Protein AF-A0A928WA69-F1 (afdb_monomer_lite)

pLDDT: mean 87.61, std 15.23, range [36.72, 97.62]

Sequence (43 aa):
MTTATSWLTLEEYLAYDDGTDNRYELVDGKLLIMPPESDRNKL

Foldseek 3Di:
DDPPFDFADPVCVVVDDPPDPWDWDQDPRTTHTDDPDDPVPPD

Secondary structure (DSSP, 8-state):
------B--HHHHHT---SSS--EEEETTEEEEPPPPPGGG--

Structure (mmCIF, N/CA/C/O backbone):
data_AF-A0A928WA69-F1
#
_entry.id   AF-A0A928WA69-F1
#
loop_
_atom_site.group_PDB
_atom_site.id
_atom_site.type_symbol
_atom_site.label_atom_id
_atom_site.label_alt_id
_atom_site.label_comp_id
_atom_site.label_asym_id
_atom_site.label_entity_id
_atom_site.label_seq_id
_atom_site.pdbx_PDB_ins_code
_atom_site.Cartn_x
_atom_site.Cartn_y
_atom_site.Cartn_z
_atom_site.occupancy
_atom_site.B_iso_or_equiv
_atom_site.auth_seq_id
_atom_site.auth_comp_id
_atom_site.auth_asym_id
_atom_site.auth_atom_id
_atom_site.pdbx_PDB_model_num
ATOM 1 N N . MET A 1 1 ? 8.184 -11.422 -1.644 1.00 36.72 1 MET A N 1
ATOM 2 C CA . MET A 1 1 ? 7.720 -11.165 -0.266 1.00 36.72 1 MET A CA 1
ATOM 3 C C . MET A 1 1 ? 6.223 -11.403 -0.235 1.00 36.72 1 MET A C 1
ATOM 5 O O . MET A 1 1 ? 5.559 -11.103 -1.217 1.00 36.72 1 MET A O 1
ATOM 9 N N . THR A 1 2 ? 5.728 -12.049 0.813 1.00 39.09 2 THR A N 1
ATOM 10 C CA . THR A 1 2 ? 4.325 -12.430 1.001 1.00 39.09 2 THR A CA 1
ATOM 11 C C . THR A 1 2 ? 3.487 -11.161 1.151 1.00 39.09 2 THR A C 1
ATOM 13 O O . THR A 1 2 ? 3.660 -10.443 2.129 1.00 39.09 2 THR A O 1
ATOM 16 N N . THR A 1 3 ? 2.613 -10.851 0.191 1.00 51.34 3 THR A N 1
ATOM 17 C CA . THR A 1 3 ? 1.607 -9.790 0.349 1.00 51.34 3 THR A CA 1
ATOM 18 C C . THR A 1 3 ? 0.681 -10.203 1.485 1.00 51.34 3 THR A C 1
ATOM 20 O O . THR A 1 3 ? -0.166 -11.081 1.310 1.00 51.34 3 THR A O 1
ATOM 23 N N . ALA A 1 4 ? 0.897 -9.645 2.674 1.00 55.00 4 ALA A N 1
ATOM 24 C CA . ALA A 1 4 ? 0.00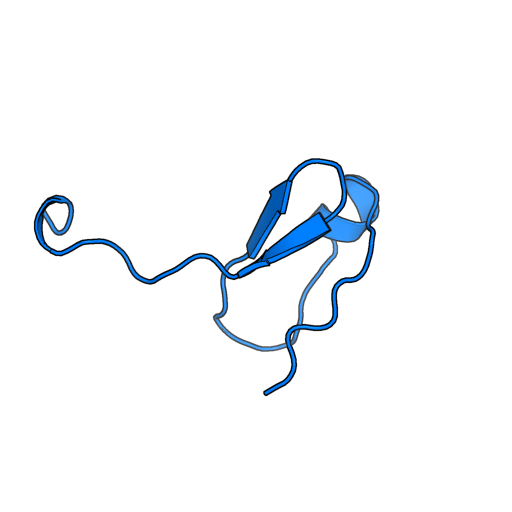6 -9.839 3.803 1.00 55.00 4 ALA A CA 1
ATOM 25 C C . ALA A 1 4 ? -1.361 -9.260 3.425 1.00 55.00 4 ALA A C 1
ATOM 27 O O . ALA A 1 4 ? -1.514 -8.052 3.271 1.00 55.00 4 ALA A O 1
ATOM 28 N N . THR A 1 5 ? -2.348 -10.131 3.213 1.00 59.84 5 THR A N 1
ATOM 29 C CA . THR A 1 5 ? -3.741 -9.718 3.032 1.00 59.84 5 THR A CA 1
ATOM 30 C C . THR A 1 5 ? -4.281 -9.287 4.391 1.00 59.84 5 THR A C 1
ATOM 32 O O . THR A 1 5 ? -4.871 -10.088 5.114 1.00 59.84 5 THR A O 1
ATOM 35 N N . SER A 1 6 ? -4.031 -8.033 4.754 1.00 71.69 6 SER A N 1
ATOM 36 C CA . SER A 1 6 ? -4.682 -7.390 5.892 1.00 71.69 6 SER A CA 1
ATOM 37 C C . SER A 1 6 ? -5.961 -6.710 5.425 1.00 71.69 6 SER A C 1
ATOM 39 O O . SER A 1 6 ? -5.999 -6.104 4.350 1.00 71.69 6 SER A O 1
ATOM 41 N N . TRP A 1 7 ? -7.009 -6.844 6.235 1.00 90.19 7 TRP A N 1
ATOM 42 C CA . TRP A 1 7 ? -8.241 -6.086 6.064 1.00 90.19 7 TRP A CA 1
ATOM 43 C C . TRP A 1 7 ? -8.121 -4.780 6.842 1.00 90.19 7 TRP A C 1
ATOM 45 O O . TRP A 1 7 ? -7.745 -4.827 8.012 1.00 90.19 7 TRP A O 1
ATOM 55 N N . LEU A 1 8 ? -8.420 -3.657 6.197 1.00 93.69 8 LEU A N 1
ATOM 56 C CA . LEU A 1 8 ? -8.301 -2.311 6.747 1.00 93.69 8 LEU A CA 1
ATOM 57 C C . LEU A 1 8 ? -9.613 -1.540 6.588 1.00 93.69 8 LEU A C 1
ATOM 59 O O . LEU A 1 8 ? -10.331 -1.704 5.593 1.00 93.69 8 LEU A O 1
ATOM 63 N N . THR A 1 9 ? -9.897 -0.652 7.539 1.00 95.81 9 THR A N 1
ATOM 64 C CA . THR A 1 9 ? -10.853 0.442 7.326 1.00 95.81 9 THR A CA 1
ATOM 65 C C . THR A 1 9 ? -10.254 1.516 6.411 1.00 95.81 9 THR A C 1
ATOM 67 O O . THR A 1 9 ? -9.060 1.508 6.098 1.00 95.81 9 THR A O 1
ATOM 70 N N . LEU A 1 10 ? -11.080 2.474 5.976 1.00 96.00 10 LEU A N 1
ATOM 71 C CA . LEU A 1 10 ? -10.597 3.616 5.198 1.00 96.00 10 LEU A C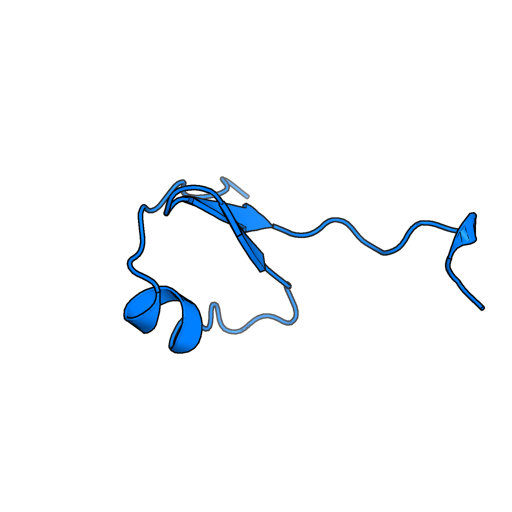A 1
ATOM 72 C C . LEU A 1 10 ? -9.594 4.455 6.002 1.00 96.00 10 LEU A C 1
ATOM 74 O O . LEU A 1 10 ? -8.587 4.894 5.458 1.00 96.00 10 LEU A O 1
ATOM 78 N N . GLU A 1 11 ? -9.850 4.669 7.291 1.00 97.62 11 GLU A N 1
ATOM 79 C CA . GLU A 1 11 ? -8.980 5.448 8.173 1.00 97.62 11 GLU A CA 1
ATOM 80 C C . GLU A 1 11 ? -7.618 4.773 8.355 1.00 97.62 11 GLU A C 1
ATOM 82 O O . GLU A 1 11 ? -6.588 5.438 8.265 1.00 97.62 11 GLU A O 1
ATOM 87 N N . GLU A 1 12 ? -7.604 3.454 8.562 1.00 96.31 12 GLU A N 1
ATOM 88 C CA . GLU A 1 12 ? -6.368 2.674 8.664 1.00 96.31 12 GLU A CA 1
ATOM 89 C C . GLU A 1 12 ? -5.584 2.689 7.348 1.00 96.31 12 GLU A C 1
ATOM 91 O O . GLU A 1 12 ? -4.368 2.846 7.370 1.00 96.31 12 GLU A O 1
ATOM 96 N N . TYR A 1 13 ? -6.268 2.591 6.203 1.00 95.06 13 TYR A N 1
ATOM 97 C CA . TYR A 1 13 ? -5.650 2.719 4.882 1.00 95.06 13 TYR A CA 1
ATOM 98 C C . TYR A 1 13 ? -5.021 4.098 4.655 1.00 95.06 13 TYR A C 1
ATOM 100 O O . TYR A 1 13 ? -3.894 4.187 4.180 1.00 95.06 13 TYR A O 1
ATOM 108 N N . LEU A 1 14 ? -5.714 5.180 5.016 1.00 95.62 14 LEU A N 1
ATOM 109 C CA . LEU A 1 14 ? -5.196 6.544 4.855 1.00 95.62 14 LEU A CA 1
ATOM 110 C C . LEU A 1 14 ? -3.987 6.832 5.754 1.00 95.62 14 LEU A C 1
ATOM 112 O O . LEU A 1 14 ? -3.189 7.710 5.435 1.00 95.62 14 LEU A O 1
ATOM 116 N N . ALA A 1 15 ? -3.860 6.111 6.868 1.00 96.25 15 ALA A N 1
ATOM 117 C CA . ALA A 1 15 ? -2.715 6.179 7.769 1.00 96.25 15 ALA A CA 1
ATOM 118 C C . ALA A 1 15 ? -1.633 5.125 7.463 1.00 96.25 15 ALA A C 1
ATOM 120 O O . ALA A 1 15 ? -0.608 5.102 8.145 1.00 96.25 15 ALA A O 1
ATOM 121 N N . TYR A 1 16 ? -1.861 4.237 6.491 1.00 93.81 16 TYR A N 1
ATOM 122 C CA . TYR A 1 16 ? -0.956 3.137 6.191 1.00 93.81 16 TYR A CA 1
ATOM 123 C C . TYR A 1 16 ? 0.313 3.641 5.501 1.00 93.81 16 TYR A C 1
ATOM 125 O O . TYR A 1 16 ? 0.262 4.278 4.450 1.00 93.81 16 TYR A O 1
ATOM 133 N N . ASP A 1 17 ? 1.453 3.287 6.082 1.00 93.56 17 ASP A N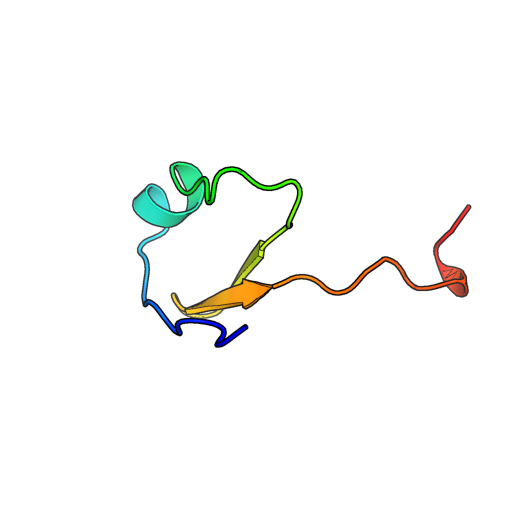 1
ATOM 134 C CA . ASP A 1 17 ? 2.785 3.489 5.529 1.00 93.56 17 ASP A CA 1
ATOM 135 C C . ASP A 1 17 ? 3.603 2.230 5.843 1.00 93.56 17 ASP A C 1
ATOM 137 O O . ASP A 1 17 ? 3.748 1.847 7.008 1.00 93.56 17 ASP A O 1
ATOM 141 N N . ASP A 1 18 ? 4.091 1.543 4.809 1.00 92.88 18 ASP A N 1
ATO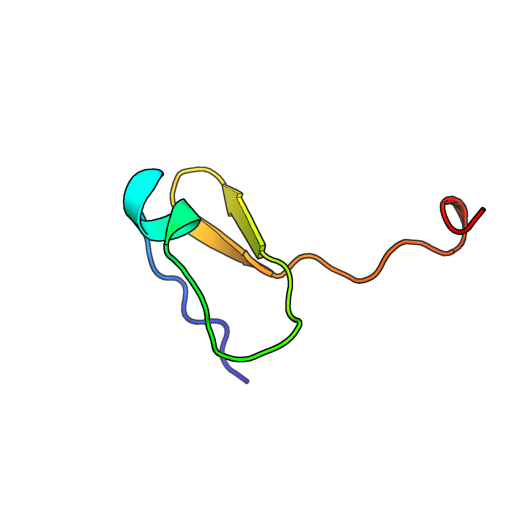M 142 C CA . ASP A 1 18 ? 4.948 0.362 4.960 1.00 92.88 18 ASP A CA 1
ATOM 143 C C . ASP A 1 18 ? 6.446 0.716 4.986 1.00 92.88 18 ASP A C 1
ATOM 145 O O . ASP A 1 18 ? 7.294 -0.179 5.047 1.00 92.88 18 ASP A O 1
ATOM 149 N N . GLY A 1 19 ? 6.779 2.011 4.968 1.00 96.06 19 GLY A N 1
ATOM 150 C CA . GLY A 1 19 ? 8.141 2.535 4.930 1.00 96.06 19 GLY A CA 1
ATOM 151 C C . GLY A 1 19 ? 8.816 2.383 3.567 1.00 96.06 19 GLY A C 1
ATOM 152 O O . GLY A 1 19 ? 10.039 2.523 3.474 1.00 96.06 19 GLY A O 1
ATOM 153 N N . THR A 1 20 ? 8.058 2.061 2.518 1.00 93.94 20 THR A N 1
ATOM 154 C CA . THR A 1 20 ? 8.553 1.895 1.149 1.00 93.94 20 THR A CA 1
ATOM 155 C C . THR A 1 20 ? 7.875 2.875 0.190 1.00 93.94 20 THR A C 1
ATOM 157 O O . THR A 1 20 ? 6.961 3.602 0.556 1.00 9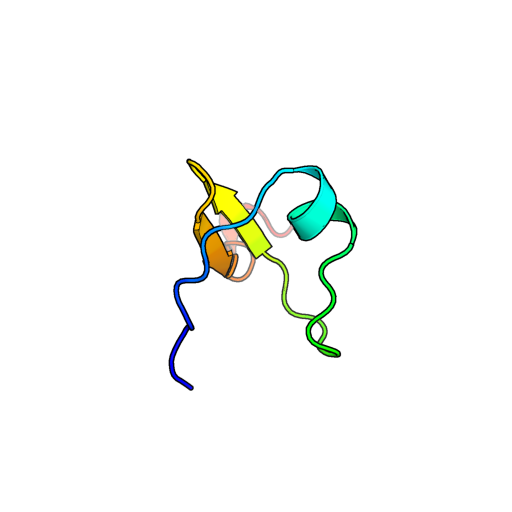3.94 20 THR A O 1
ATOM 160 N N . ASP A 1 21 ? 8.321 2.895 -1.068 1.00 93.69 21 ASP A N 1
ATOM 161 C CA . ASP A 1 21 ? 7.683 3.683 -2.136 1.00 93.69 21 ASP A CA 1
ATOM 162 C C . ASP A 1 21 ? 6.554 2.905 -2.851 1.00 93.69 21 ASP A C 1
ATOM 164 O O . ASP A 1 21 ? 6.086 3.288 -3.926 1.00 93.69 21 ASP A O 1
ATOM 168 N N . ASN A 1 22 ? 6.127 1.766 -2.288 1.00 93.44 22 ASN A N 1
ATOM 169 C CA . ASN A 1 22 ? 5.021 0.992 -2.836 1.00 93.44 22 ASN A CA 1
ATOM 170 C C . ASN A 1 22 ? 3.723 1.796 -2.765 1.00 93.44 22 ASN A C 1
ATOM 172 O O . ASN A 1 22 ? 3.428 2.481 -1.787 1.00 93.44 22 ASN A O 1
ATOM 176 N N . ARG A 1 23 ? 2.897 1.651 -3.800 1.00 93.25 23 ARG A N 1
ATOM 177 C CA . ARG A 1 23 ? 1.539 2.192 -3.808 1.00 93.25 23 ARG A CA 1
ATOM 178 C C . ARG A 1 23 ? 0.542 1.068 -3.659 1.00 93.25 23 ARG A C 1
ATOM 180 O O . ARG A 1 23 ? 0.740 -0.015 -4.207 1.00 93.25 23 ARG A O 1
ATOM 187 N N . TYR A 1 24 ? -0.526 1.344 -2.930 1.00 94.50 24 TYR A N 1
ATOM 188 C CA . TYR A 1 24 ? -1.558 0.373 -2.626 1.00 94.50 24 TYR A CA 1
ATOM 189 C C . TYR A 1 24 ? -2.937 0.935 -2.949 1.00 94.50 24 TYR A C 1
ATOM 191 O O . TYR A 1 24 ? -3.135 2.147 -2.957 1.00 94.50 24 TYR A O 1
ATOM 199 N N . GLU A 1 25 ? -3.882 0.039 -3.191 1.00 95.19 25 GLU A N 1
ATOM 200 C CA . GLU A 1 25 ? -5.292 0.336 -3.395 1.00 95.19 25 GLU A CA 1
ATOM 201 C C . GLU A 1 25 ? -6.126 -0.447 -2.376 1.00 95.19 25 GLU A C 1
ATOM 203 O O . GLU A 1 25 ? -5.861 -1.626 -2.112 1.00 95.19 25 GLU A O 1
ATOM 208 N N . LEU A 1 26 ? -7.129 0.212 -1.791 1.00 95.56 26 LEU A N 1
ATOM 209 C CA . LEU A 1 26 ? -8.084 -0.418 -0.884 1.00 95.56 26 LEU A CA 1
ATOM 210 C C . LEU A 1 26 ? -9.293 -0.927 -1.676 1.00 95.56 26 LEU A C 1
ATOM 212 O O . LEU A 1 26 ? -10.116 -0.133 -2.130 1.00 95.56 26 LEU A O 1
ATOM 216 N N . VAL A 1 27 ? -9.431 -2.248 -1.801 1.00 95.94 27 VAL A N 1
ATOM 217 C CA . VAL A 1 27 ? -10.528 -2.894 -2.543 1.00 95.94 27 VAL A CA 1
ATOM 218 C C . VAL A 1 27 ? -11.309 -3.807 -1.609 1.00 95.94 27 VAL A C 1
ATOM 220 O O . VAL A 1 27 ? -10.783 -4.810 -1.129 1.00 95.94 27 VAL A O 1
ATOM 223 N N . ASP A 1 28 ? -12.562 -3.445 -1.328 1.00 94.44 28 ASP A N 1
ATOM 224 C CA . ASP A 1 28 ? -13.427 -4.122 -0.352 1.00 94.44 28 ASP A CA 1
ATOM 225 C C . ASP A 1 28 ? -12.754 -4.304 1.016 1.00 94.44 28 ASP A C 1
ATOM 227 O O . ASP A 1 28 ? -12.907 -5.328 1.663 1.00 94.44 28 ASP A O 1
ATOM 231 N N . GLY A 1 29 ? -11.958 -3.332 1.462 1.00 93.25 29 GLY A N 1
ATOM 232 C CA . GLY A 1 29 ? -11.217 -3.428 2.720 1.00 93.25 29 GLY A CA 1
ATOM 233 C C . GLY A 1 29 ? -9.928 -4.247 2.629 1.00 93.25 29 GLY A C 1
ATOM 234 O O . GLY A 1 29 ? -9.219 -4.339 3.619 1.00 93.25 29 GLY A O 1
ATOM 235 N N . LYS A 1 30 ? -9.570 -4.820 1.477 1.00 94.69 30 LYS A N 1
ATOM 236 C CA . LYS A 1 30 ? -8.263 -5.463 1.274 1.00 94.69 30 LYS A CA 1
ATOM 237 C C . LYS A 1 30 ? -7.251 -4.460 0.759 1.00 94.69 30 LYS A C 1
ATOM 239 O O . LYS A 1 30 ? -7.529 -3.743 -0.198 1.00 94.69 30 LYS A O 1
ATOM 244 N N . LEU A 1 31 ? -6.053 -4.491 1.329 1.00 94.56 31 LEU A N 1
ATOM 245 C CA . LEU A 1 31 ? -4.922 -3.737 0.808 1.00 94.56 31 LEU A CA 1
ATOM 246 C C . LEU A 1 31 ? -4.232 -4.518 -0.321 1.00 94.56 31 LEU A C 1
ATOM 248 O O . LEU A 1 31 ? -3.699 -5.608 -0.094 1.00 94.56 31 LEU A O 1
ATOM 252 N N . LEU A 1 32 ? -4.243 -3.976 -1.538 1.00 93.50 32 LEU A N 1
ATOM 253 C CA . LEU A 1 32 ? -3.632 -4.585 -2.723 1.00 93.50 32 LEU A CA 1
ATOM 254 C C . LEU A 1 32 ? -2.501 -3.704 -3.250 1.00 93.50 32 LEU A C 1
ATOM 256 O O . LEU A 1 32 ? -2.661 -2.494 -3.334 1.00 93.50 32 LEU A O 1
ATOM 260 N N . ILE A 1 33 ? -1.364 -4.298 -3.621 1.00 93.44 33 ILE A N 1
ATOM 261 C CA . ILE A 1 33 ? -0.258 -3.545 -4.227 1.00 93.44 33 ILE A CA 1
ATOM 262 C C . ILE A 1 33 ? -0.625 -3.125 -5.653 1.00 93.44 33 ILE A C 1
ATOM 264 O O . ILE A 1 33 ? -1.084 -3.945 -6.453 1.00 93.44 33 ILE A O 1
ATOM 268 N N . MET A 1 34 ? -0.409 -1.854 -5.979 1.00 92.75 34 MET A N 1
ATOM 269 C CA . MET A 1 34 ? -0.578 -1.354 -7.335 1.00 92.75 34 MET A CA 1
ATOM 270 C C . MET A 1 34 ? 0.590 -1.818 -8.214 1.00 92.75 34 MET A C 1
ATOM 272 O O . MET A 1 34 ? 1.752 -1.652 -7.831 1.00 92.75 34 MET A O 1
ATOM 276 N N . PRO A 1 35 ? 0.322 -2.372 -9.409 1.00 91.00 35 PRO A N 1
ATOM 277 C CA . PRO A 1 35 ? 1.374 -2.645 -10.373 1.00 91.00 35 PRO A CA 1
ATOM 278 C C . PRO A 1 35 ? 1.980 -1.332 -10.901 1.00 91.00 35 PRO A C 1
ATOM 280 O O . PRO A 1 35 ? 1.341 -0.278 -10.836 1.00 91.00 35 PRO A O 1
ATOM 283 N N . PRO A 1 36 ? 3.199 -1.380 -11.466 1.00 90.62 36 PRO A N 1
ATOM 284 C CA . PRO A 1 36 ? 3.756 -0.238 -12.177 1.00 90.62 36 PRO A CA 1
ATOM 285 C C . PRO A 1 36 ? 2.862 0.167 -13.354 1.00 90.62 36 PRO A C 1
ATOM 287 O O . PRO A 1 36 ? 2.185 -0.670 -13.957 1.00 90.62 36 PRO A O 1
ATOM 290 N N . GLU A 1 37 ? 2.909 1.452 -13.704 1.00 92.06 37 GLU A N 1
ATOM 291 C CA . GLU A 1 37 ? 2.146 1.995 -14.826 1.00 92.06 37 GLU A CA 1
ATOM 292 C C . GLU A 1 37 ? 2.473 1.263 -16.134 1.00 92.06 37 GLU A C 1
ATOM 294 O O . GLU A 1 37 ? 3.634 0.950 -16.435 1.00 92.06 37 GLU A O 1
ATOM 299 N N . SER A 1 38 ? 1.434 1.013 -16.928 1.00 92.19 38 SER A N 1
ATOM 300 C CA . SER A 1 38 ? 1.578 0.366 -18.228 1.00 92.19 38 SER A CA 1
ATOM 301 C C . SER A 1 38 ? 2.305 1.275 -19.215 1.00 92.19 38 SER A C 1
ATOM 303 O O . SER A 1 38 ? 2.119 2.489 -19.201 1.00 92.19 38 SER A O 1
ATOM 305 N N . ASP A 1 39 ? 3.071 0.698 -20.144 1.00 92.50 39 ASP A N 1
ATOM 306 C CA . ASP A 1 39 ? 3.803 1.490 -21.145 1.00 92.50 39 ASP A CA 1
ATOM 307 C C . ASP A 1 39 ? 2.888 2.386 -21.990 1.00 92.50 39 ASP A C 1
ATOM 309 O O . ASP A 1 39 ? 3.280 3.482 -22.374 1.00 92.50 39 ASP A O 1
ATOM 313 N N . ARG A 1 40 ? 1.640 1.963 -22.227 1.00 94.81 40 ARG A N 1
ATOM 314 C CA . ARG A 1 40 ? 0.645 2.744 -22.977 1.00 94.81 40 ARG A CA 1
ATOM 315 C C . ARG A 1 40 ? 0.294 4.076 -22.305 1.00 94.81 40 ARG A C 1
ATOM 317 O O . ARG A 1 40 ? -0.079 5.018 -22.993 1.00 94.81 40 ARG A O 1
ATOM 324 N N . ASN A 1 41 ? 0.371 4.130 -20.982 1.00 91.00 41 ASN A N 1
ATOM 325 C CA . ASN A 1 41 ? -0.043 5.278 -20.181 1.00 91.00 41 ASN A CA 1
ATOM 326 C C . ASN A 1 41 ? 1.159 6.105 -19.683 1.00 91.00 41 ASN A C 1
ATOM 328 O O . ASN A 1 41 ? 0.975 7.063 -18.934 1.00 91.00 41 ASN A O 1
ATOM 332 N N . LYS A 1 42 ? 2.385 5.744 -20.086 1.00 86.50 42 LYS A N 1
ATOM 333 C CA . LYS A 1 42 ? 3.590 6.549 -19.867 1.00 86.50 42 LYS A CA 1
ATOM 334 C C . LYS A 1 42 ? 3.615 7.654 -20.931 1.00 86.50 42 LYS A C 1
ATOM 336 O O . LYS A 1 42 ? 4.092 7.419 -22.037 1.00 86.50 42 LYS A O 1
ATOM 341 N N . LEU A 1 43 ? 3.007 8.805 -20.632 1.00 77.75 43 LEU A N 1
ATOM 342 C CA . LEU A 1 43 ? 3.093 10.014 -21.469 1.00 77.75 43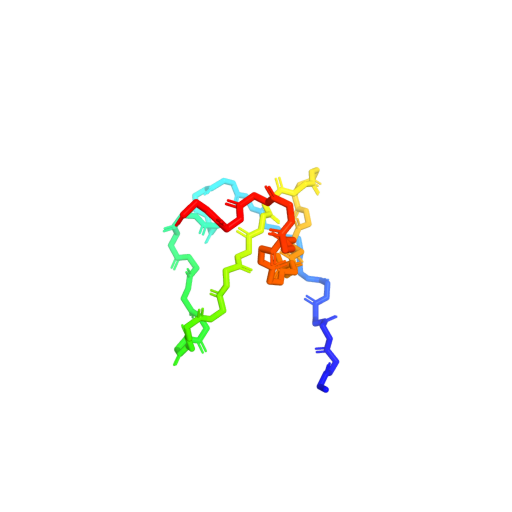 LEU A CA 1
ATOM 343 C C . LEU A 1 43 ? 4.485 10.648 -21.391 1.00 77.75 43 LEU A C 1
ATOM 345 O O . LEU A 1 43 ? 5.047 10.684 -20.272 1.00 77.75 43 LEU A O 1
#

Radius of gyration: 12.02 Å; chains: 1; bounding box: 22×22×32 Å